Protein AF-A0A2V7FJM3-F1 (afdb_monomer_lite)

Secondary structure (DSSP, 8-state):
-PPPHHHHHHHHHHTT--HHHHHHHTT--HHHHHHHHHTSSPPPHHHHHHHHHHHHH--

pLDDT: mean 96.57, std 6.63, range [54.62, 98.75]

Radius of gyration: 10.31 Å; chains: 1; bounding box: 27×20×23 Å

Sequence (59 aa):
MPMTAKQLRTALKRLGLTQVGAAAKLGVAPRTMRYWVAGERRIPEPVAILLRTWLRERP

Structure (mmCIF, N/CA/C/O backbone):
data_AF-A0A2V7FJM3-F1
#
_entry.id   AF-A0A2V7FJM3-F1
#
loop_
_atom_site.group_PDB
_atom_site.id
_atom_site.type_symbol
_atom_site.label_atom_id
_atom_site.label_alt_id
_atom_site.label_comp_id
_atom_site.label_asym_id
_atom_site.label_entity_id
_atom_site.label_seq_id
_atom_site.pdbx_PDB_ins_code
_atom_site.Ca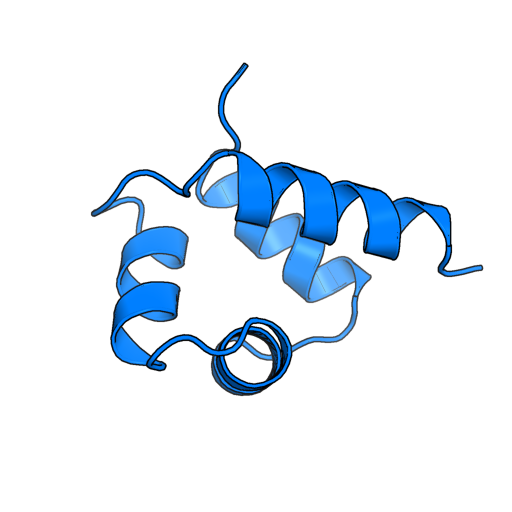rtn_x
_atom_site.Cartn_y
_atom_site.Cartn_z
_atom_site.occupancy
_atom_site.B_iso_or_equiv
_atom_site.auth_seq_id
_atom_site.auth_comp_id
_atom_site.auth_asym_id
_atom_site.auth_atom_id
_atom_site.pdbx_PDB_model_num
ATOM 1 N N . MET A 1 1 ? -2.734 8.193 -14.298 1.00 78.38 1 MET A N 1
ATOM 2 C CA . MET A 1 1 ? -1.290 8.028 -14.012 1.00 78.38 1 MET A CA 1
ATOM 3 C C . MET A 1 1 ? -1.094 6.841 -13.080 1.00 78.38 1 MET A C 1
ATOM 5 O O . MET A 1 1 ? -1.947 6.660 -12.213 1.00 78.38 1 MET A O 1
ATOM 9 N N . PRO A 1 2 ? -0.029 6.038 -13.256 1.00 92.56 2 PRO A N 1
ATOM 10 C CA . PRO A 1 2 ? 0.249 4.893 -12.391 1.00 92.56 2 PRO A CA 1
ATOM 11 C C . PRO A 1 2 ? 0.527 5.348 -10.954 1.00 92.56 2 PRO A C 1
ATOM 13 O O . PRO A 1 2 ? 1.138 6.395 -10.736 1.00 92.56 2 PRO A O 1
ATOM 16 N N . MET A 1 3 ? 0.094 4.556 -9.971 1.00 97.81 3 MET A N 1
ATOM 17 C CA . MET A 1 3 ? 0.417 4.818 -8.568 1.00 97.81 3 MET A CA 1
ATOM 18 C C . MET A 1 3 ? 1.926 4.690 -8.340 1.00 97.81 3 MET A C 1
ATOM 20 O O . MET A 1 3 ? 2.558 3.722 -8.759 1.00 97.81 3 MET A O 1
ATOM 24 N N . THR A 1 4 ? 2.495 5.670 -7.645 1.00 98.44 4 THR A N 1
ATOM 25 C CA . THR A 1 4 ? 3.911 5.699 -7.264 1.00 98.44 4 THR A CA 1
ATOM 26 C C . THR A 1 4 ? 4.145 5.047 -5.901 1.00 98.44 4 THR A C 1
ATOM 28 O O . THR A 1 4 ? 3.244 4.976 -5.063 1.00 98.44 4 THR A O 1
ATOM 31 N N . ALA A 1 5 ? 5.393 4.667 -5.618 1.00 98.56 5 ALA A N 1
ATOM 32 C CA . ALA A 1 5 ? 5.801 4.177 -4.300 1.00 98.56 5 ALA A CA 1
ATOM 33 C C . ALA A 1 5 ? 5.497 5.184 -3.171 1.00 98.56 5 ALA A C 1
ATOM 35 O O . ALA A 1 5 ? 5.076 4.800 -2.080 1.00 98.56 5 ALA A O 1
ATOM 36 N N . LYS A 1 6 ? 5.649 6.492 -3.437 1.00 98.62 6 LYS A N 1
ATOM 37 C CA . LYS A 1 6 ? 5.294 7.558 -2.484 1.00 98.62 6 LYS A CA 1
ATOM 38 C C . LYS A 1 6 ? 3.794 7.553 -2.185 1.00 98.62 6 LYS A C 1
ATOM 40 O O . LYS A 1 6 ? 3.417 7.559 -1.018 1.00 98.62 6 LYS A O 1
ATOM 45 N N . GLN A 1 7 ? 2.953 7.486 -3.219 1.00 98.56 7 GLN A N 1
ATOM 46 C CA . GLN A 1 7 ? 1.497 7.414 -3.058 1.00 98.56 7 GLN A CA 1
ATOM 47 C C . GLN A 1 7 ? 1.062 6.141 -2.326 1.00 98.56 7 GLN A C 1
ATOM 49 O O . GLN A 1 7 ? 0.196 6.223 -1.461 1.00 98.56 7 GLN A O 1
ATOM 54 N N . LEU A 1 8 ? 1.695 4.997 -2.604 1.00 98.62 8 LEU A N 1
ATOM 55 C CA . LEU A 1 8 ? 1.457 3.757 -1.868 1.00 98.62 8 LEU A CA 1
ATOM 56 C C . LEU A 1 8 ? 1.775 3.923 -0.378 1.00 98.62 8 LEU A C 1
ATOM 58 O O . LEU A 1 8 ? 0.919 3.646 0.453 1.00 98.62 8 LEU A O 1
ATOM 62 N N . ARG A 1 9 ? 2.962 4.434 -0.021 1.00 98.69 9 ARG A N 1
ATOM 63 C CA . ARG A 1 9 ? 3.330 4.672 1.389 1.00 98.69 9 ARG A CA 1
ATOM 64 C C . ARG A 1 9 ? 2.330 5.592 2.092 1.00 98.69 9 ARG A C 1
ATOM 66 O O . ARG A 1 9 ? 1.922 5.308 3.216 1.00 98.69 9 ARG A O 1
ATOM 73 N N . THR A 1 10 ? 1.899 6.661 1.424 1.00 98.50 10 THR A N 1
ATOM 74 C CA . THR A 1 10 ? 0.862 7.561 1.943 1.00 98.50 10 TH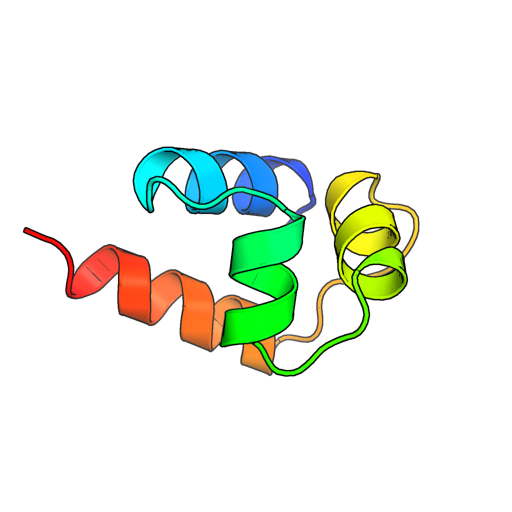R A CA 1
ATOM 75 C C . THR A 1 10 ? -0.480 6.848 2.119 1.00 98.50 10 THR A C 1
ATOM 77 O O . THR A 1 10 ? -1.127 7.038 3.148 1.00 98.50 10 THR A O 1
ATOM 80 N N . ALA A 1 11 ? -0.888 6.012 1.160 1.00 98.06 11 ALA A N 1
ATOM 81 C CA . ALA A 1 11 ? -2.118 5.230 1.242 1.00 98.06 11 ALA A CA 1
ATOM 82 C C . ALA A 1 11 ? -2.083 4.257 2.426 1.00 98.06 11 ALA A C 1
ATOM 84 O O . ALA A 1 11 ? -3.004 4.262 3.235 1.00 98.06 11 ALA A O 1
ATOM 85 N N . LEU A 1 12 ? -0.997 3.492 2.587 1.00 98.38 12 LEU A N 1
ATOM 86 C CA . LEU A 1 12 ? -0.837 2.562 3.708 1.00 98.38 12 LEU A CA 1
ATOM 87 C C . LEU A 1 12 ? -0.911 3.284 5.057 1.00 98.38 12 LEU A C 1
ATOM 89 O O . LEU A 1 12 ? -1.638 2.840 5.942 1.00 98.38 12 LEU A O 1
ATOM 93 N N . LYS A 1 13 ? -0.239 4.438 5.185 1.00 98.31 13 LYS A N 1
ATOM 94 C CA . LYS A 1 13 ? -0.299 5.268 6.397 1.00 98.31 13 LYS A CA 1
ATOM 95 C C . LYS A 1 13 ? -1.727 5.730 6.702 1.00 98.31 13 LYS A C 1
ATOM 97 O O . LYS A 1 13 ? -2.174 5.586 7.833 1.00 98.31 13 LYS A O 1
ATOM 102 N N . ARG A 1 14 ? -2.452 6.254 5.706 1.00 97.94 14 ARG A N 1
ATOM 103 C CA . ARG A 1 14 ? -3.852 6.702 5.865 1.00 97.94 14 ARG A CA 1
ATOM 104 C C . ARG A 1 14 ? -4.804 5.558 6.210 1.00 97.94 14 ARG A C 1
ATOM 106 O O . ARG A 1 14 ? -5.729 5.738 6.989 1.00 97.94 14 ARG A O 1
ATOM 113 N N . LEU A 1 15 ? -4.548 4.375 5.665 1.00 96.75 15 LEU A N 1
ATOM 114 C CA . LEU A 1 15 ? -5.304 3.161 5.951 1.00 96.75 15 LEU A CA 1
ATOM 115 C C . LEU A 1 15 ? -4.872 2.478 7.263 1.00 96.75 15 LEU A C 1
ATOM 117 O O . LEU A 1 15 ? -5.411 1.425 7.600 1.00 96.75 15 LEU A O 1
ATOM 121 N N . GLY A 1 16 ? -3.900 3.018 8.006 1.00 97.62 16 GLY A N 1
ATOM 122 C CA . GLY A 1 16 ? -3.379 2.375 9.217 1.00 97.62 16 GLY A CA 1
ATOM 123 C C . GLY A 1 16 ? -2.844 0.959 8.968 1.00 97.62 16 GLY A C 1
ATOM 124 O O . GLY A 1 16 ? -2.927 0.106 9.847 1.00 97.62 16 GLY A O 1
ATOM 125 N N . LEU A 1 17 ? -2.350 0.680 7.757 1.00 97.75 17 LEU A N 1
ATOM 126 C CA . LEU A 1 17 ? -1.838 -0.630 7.370 1.00 97.75 17 LEU A CA 1
ATOM 127 C C . LEU A 1 17 ? -0.313 -0.657 7.446 1.00 97.75 17 LEU A C 1
ATOM 129 O O . LEU A 1 17 ? 0.376 0.208 6.901 1.00 97.75 17 LEU A O 1
ATOM 133 N N . THR A 1 18 ? 0.223 -1.717 8.045 1.00 98.38 18 THR A N 1
ATOM 134 C CA . THR A 1 18 ? 1.631 -2.087 7.865 1.00 98.38 18 THR A CA 1
ATOM 135 C C . THR A 1 18 ? 1.844 -2.649 6.456 1.00 98.38 18 THR A C 1
ATOM 137 O O . THR A 1 18 ? 0.895 -3.081 5.799 1.00 98.38 18 THR A O 1
ATOM 140 N N . GLN A 1 19 ? 3.092 -2.698 5.977 1.00 98.38 19 GLN A N 1
ATOM 141 C CA . GLN A 1 19 ? 3.390 -3.314 4.674 1.00 98.38 19 GLN A CA 1
ATOM 142 C C . GLN A 1 19 ? 2.958 -4.789 4.634 1.00 98.38 19 GLN A C 1
ATOM 144 O O . GLN A 1 19 ? 2.336 -5.224 3.671 1.00 98.38 19 GLN A O 1
ATOM 149 N N . VAL A 1 20 ? 3.226 -5.54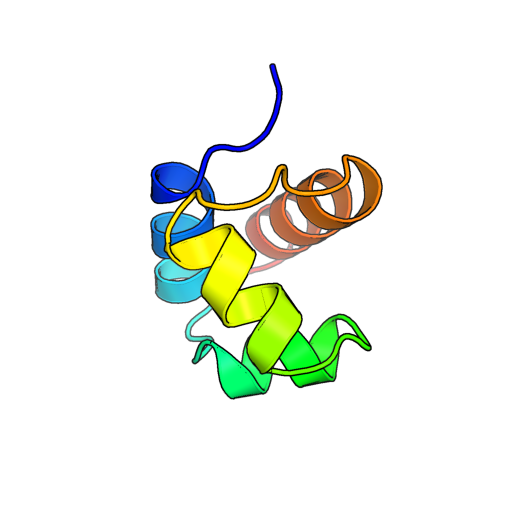8 5.701 1.00 98.25 20 VAL A N 1
ATOM 150 C CA . VAL A 1 20 ? 2.840 -6.966 5.794 1.00 98.25 20 VAL A CA 1
ATOM 151 C C . VAL A 1 20 ? 1.318 -7.121 5.862 1.00 98.25 20 VAL A C 1
ATOM 153 O O . VAL A 1 20 ? 0.762 -7.951 5.150 1.00 98.25 20 VAL A O 1
ATOM 156 N N . GLY A 1 21 ? 0.628 -6.283 6.643 1.00 98.38 21 GLY A N 1
ATOM 157 C CA . GLY A 1 21 ? -0.835 -6.305 6.725 1.00 98.38 21 GLY A CA 1
ATOM 158 C C . GLY A 1 21 ? -1.507 -5.938 5.400 1.00 98.38 21 GLY A C 1
ATOM 159 O O . GLY A 1 21 ? -2.489 -6.562 5.005 1.00 98.38 21 GLY A O 1
ATOM 160 N N . ALA A 1 22 ? -0.950 -4.970 4.671 1.00 98.25 22 ALA A N 1
ATOM 161 C CA . ALA A 1 22 ? -1.409 -4.627 3.331 1.00 98.25 22 ALA A CA 1
ATOM 162 C C . ALA A 1 22 ? -1.160 -5.760 2.329 1.00 98.25 22 ALA A C 1
ATOM 164 O O . ALA A 1 22 ? -2.039 -6.054 1.525 1.00 98.25 22 ALA A O 1
ATOM 165 N N . ALA A 1 23 ? 0.004 -6.415 2.392 1.00 98.69 23 ALA A N 1
ATOM 166 C CA . ALA A 1 23 ? 0.321 -7.561 1.545 1.00 98.69 23 ALA A CA 1
ATOM 167 C C . ALA A 1 23 ? -0.684 -8.705 1.755 1.00 98.69 23 ALA A C 1
ATOM 169 O O . ALA A 1 23 ? -1.247 -9.204 0.784 1.00 98.69 23 ALA A O 1
ATOM 170 N N . ALA A 1 24 ? -0.987 -9.033 3.016 1.00 98.44 24 ALA A N 1
ATOM 171 C CA . ALA A 1 24 ? -1.988 -10.036 3.368 1.00 98.44 24 ALA A CA 1
ATOM 172 C C . ALA A 1 24 ? -3.389 -9.669 2.846 1.00 98.44 24 ALA A C 1
ATOM 174 O O . ALA A 1 24 ? -4.028 -10.486 2.191 1.00 98.44 24 ALA A O 1
ATOM 175 N N . LYS A 1 25 ? -3.849 -8.425 3.058 1.00 97.94 25 LYS A N 1
ATOM 176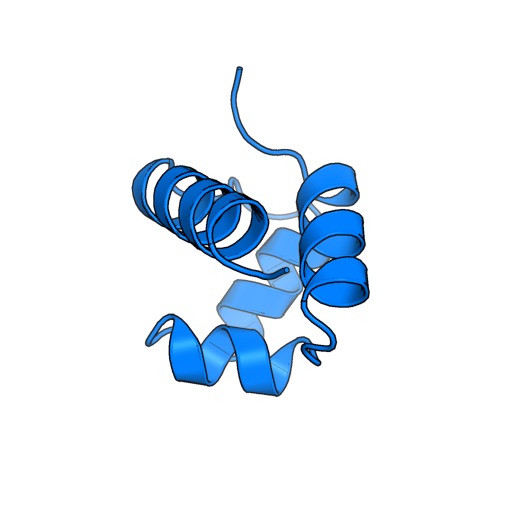 C CA . LYS A 1 25 ? -5.159 -7.962 2.560 1.00 97.94 25 LYS A CA 1
ATOM 177 C C . LYS A 1 25 ? -5.268 -7.950 1.034 1.00 97.94 25 LYS A C 1
ATOM 179 O O . LYS A 1 25 ? -6.359 -8.121 0.507 1.00 97.94 25 LYS A O 1
ATOM 184 N N . LEU A 1 26 ? -4.160 -7.712 0.336 1.00 97.69 26 LEU A N 1
ATOM 185 C CA . LEU A 1 26 ? -4.099 -7.705 -1.1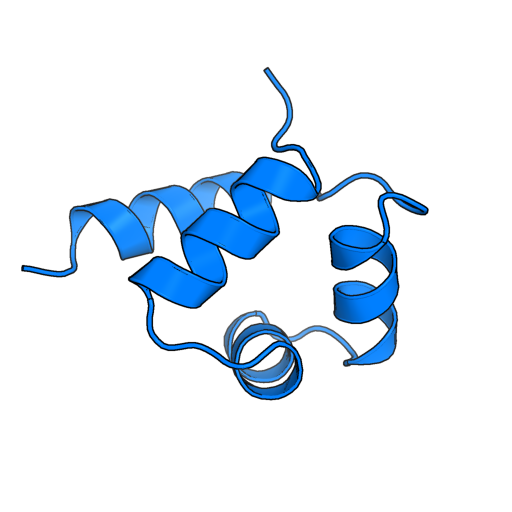27 1.00 97.69 26 LEU A CA 1
ATOM 186 C C . LEU A 1 26 ? -3.815 -9.092 -1.725 1.00 97.69 26 LEU A C 1
ATOM 188 O O . LEU A 1 26 ? -3.759 -9.209 -2.945 1.00 97.69 26 LEU A O 1
ATOM 192 N N . GLY A 1 27 ? -3.605 -10.123 -0.898 1.00 98.12 27 GLY A N 1
ATOM 193 C CA . GLY A 1 27 ? -3.299 -11.475 -1.366 1.00 98.12 27 GLY A CA 1
ATOM 194 C C . GLY A 1 27 ? -1.947 -11.595 -2.076 1.00 98.12 27 GLY A C 1
ATOM 195 O O . GLY A 1 27 ? -1.800 -12.407 -2.984 1.00 98.12 27 GLY A O 1
ATOM 196 N N . VAL A 1 28 ? -0.953 -10.781 -1.700 1.00 98.44 28 VAL A N 1
ATOM 197 C CA . VAL A 1 28 ? 0.395 -10.814 -2.293 1.00 98.44 28 VAL A CA 1
ATOM 198 C C . VAL A 1 28 ? 1.463 -11.143 -1.259 1.00 98.44 28 VAL A C 1
ATOM 200 O O . VAL A 1 28 ? 1.323 -10.857 -0.073 1.00 98.44 28 VAL A O 1
ATO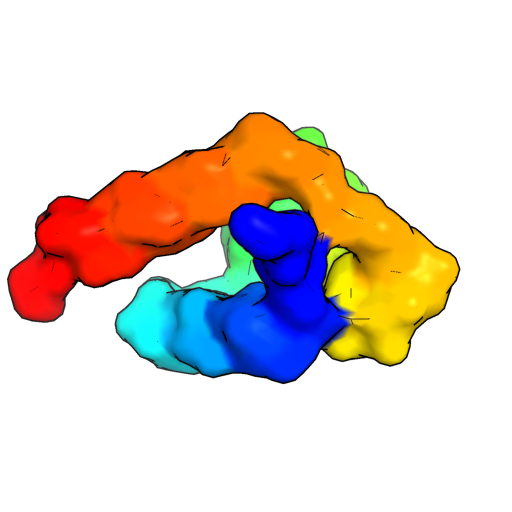M 203 N N . ALA A 1 29 ? 2.586 -11.701 -1.713 1.00 98.56 29 ALA A N 1
ATOM 204 C CA . ALA A 1 29 ? 3.722 -11.964 -0.838 1.00 98.56 29 ALA A CA 1
ATOM 205 C C . ALA A 1 29 ? 4.275 -10.657 -0.217 1.00 98.56 29 ALA A C 1
ATOM 207 O O . ALA A 1 29 ? 4.371 -9.641 -0.917 1.00 98.56 29 ALA A O 1
ATOM 208 N N . PRO A 1 30 ? 4.755 -10.664 1.045 1.00 98.44 30 PRO A N 1
ATOM 209 C CA . PRO A 1 30 ? 5.365 -9.484 1.672 1.00 98.44 30 PRO A CA 1
ATOM 210 C C . PRO A 1 30 ? 6.525 -8.891 0.862 1.00 98.44 30 PRO A C 1
ATOM 212 O O . PRO A 1 30 ? 6.700 -7.674 0.804 1.00 98.44 30 PRO A O 1
ATOM 215 N N . ARG A 1 31 ? 7.290 -9.746 0.169 1.00 98.50 31 ARG A N 1
ATOM 216 C CA . ARG A 1 31 ? 8.373 -9.322 -0.729 1.00 98.50 31 ARG A CA 1
ATOM 217 C C . ARG A 1 31 ? 7.860 -8.479 -1.902 1.00 98.50 31 ARG A C 1
ATOM 219 O O . ARG A 1 31 ? 8.499 -7.495 -2.259 1.00 98.50 31 ARG A O 1
ATOM 226 N N . THR A 1 32 ? 6.701 -8.821 -2.461 1.00 98.62 32 THR A N 1
ATOM 227 C CA . THR A 1 32 ? 6.054 -8.047 -3.530 1.00 98.62 32 THR A CA 1
ATOM 228 C C . THR A 1 32 ? 5.705 -6.643 -3.047 1.00 98.62 32 THR A C 1
ATOM 230 O O . THR A 1 32 ? 6.043 -5.665 -3.710 1.00 98.62 32 THR A O 1
ATOM 233 N N . MET A 1 33 ? 5.117 -6.530 -1.851 1.00 98.69 33 MET A N 1
ATOM 234 C CA . MET A 1 33 ? 4.828 -5.230 -1.241 1.00 98.69 33 MET A CA 1
ATOM 235 C C . MET A 1 33 ? 6.105 -4.421 -0.992 1.00 98.69 33 MET A C 1
ATOM 237 O O . MET A 1 33 ? 6.144 -3.232 -1.301 1.00 98.69 33 MET A O 1
ATOM 241 N N . ARG A 1 34 ? 7.173 -5.061 -0.495 1.00 98.56 34 ARG A N 1
ATOM 242 C CA . ARG A 1 34 ? 8.472 -4.403 -0.296 1.00 98.56 34 ARG A CA 1
ATOM 243 C C . ARG A 1 34 ? 9.006 -3.806 -1.601 1.00 98.56 34 ARG A C 1
ATOM 245 O O . ARG A 1 34 ? 9.420 -2.651 -1.595 1.00 98.56 34 ARG A O 1
ATOM 252 N N . TYR A 1 35 ? 8.936 -4.539 -2.715 1.00 98.75 35 TYR A N 1
ATOM 253 C CA . TYR A 1 35 ? 9.352 -4.031 -4.028 1.00 98.75 35 TYR A CA 1
ATOM 254 C C . TYR A 1 35 ? 8.542 -2.817 -4.487 1.00 98.75 35 TYR A C 1
ATOM 256 O O . TYR A 1 35 ? 9.107 -1.852 -5.000 1.00 98.75 35 TYR A O 1
ATOM 264 N N . TRP A 1 36 ? 7.227 -2.832 -4.276 1.00 98.69 36 TRP A N 1
ATOM 265 C CA . TRP A 1 36 ? 6.367 -1.694 -4.600 1.00 98.69 36 TRP A CA 1
ATOM 266 C C . TRP A 1 36 ? 6.657 -0.474 -3.731 1.00 98.69 36 TRP A C 1
ATOM 268 O O . TRP A 1 36 ? 6.718 0.649 -4.229 1.00 98.69 36 TRP A O 1
ATOM 278 N N . VAL A 1 37 ? 6.863 -0.683 -2.430 1.00 98.44 37 VAL A N 1
ATOM 279 C CA . VAL A 1 37 ? 7.186 0.387 -1.483 1.00 98.44 37 VAL A CA 1
ATOM 280 C C . VAL A 1 37 ? 8.569 0.974 -1.752 1.00 98.44 37 VAL A C 1
ATOM 282 O O . VAL A 1 37 ? 8.742 2.176 -1.567 1.00 98.44 37 VAL A O 1
ATOM 285 N N . ALA A 1 38 ? 9.533 0.174 -2.209 1.00 98.25 38 ALA A N 1
ATOM 286 C CA . ALA A 1 38 ? 10.852 0.644 -2.627 1.00 98.25 38 ALA A CA 1
ATOM 287 C C . ALA A 1 38 ? 10.836 1.342 -4.000 1.00 98.25 38 ALA A C 1
ATOM 289 O O . ALA A 1 38 ? 11.732 2.122 -4.303 1.00 98.25 38 ALA A O 1
ATOM 290 N N . GLY A 1 39 ? 9.802 1.113 -4.817 1.00 98.12 39 GLY A N 1
ATOM 291 C CA . GLY A 1 39 ? 9.741 1.604 -6.197 1.00 98.12 39 GLY A CA 1
ATOM 292 C C . GLY A 1 39 ? 10.559 0.771 -7.188 1.00 98.12 39 GLY A C 1
ATOM 293 O O . GLY A 1 39 ? 10.684 1.158 -8.342 1.00 98.12 39 GLY A O 1
ATOM 294 N N . GLU A 1 40 ? 11.070 -0.385 -6.761 1.00 98.31 40 GLU A N 1
ATOM 295 C CA . GLU A 1 40 ? 11.842 -1.321 -7.589 1.00 98.31 40 GLU A CA 1
ATOM 296 C C . GLU A 1 40 ? 10.968 -2.049 -8.620 1.00 98.31 40 GLU A C 1
ATOM 298 O O . GLU A 1 40 ? 11.458 -2.540 -9.635 1.00 98.31 40 GLU A O 1
ATOM 303 N N . ARG A 1 41 ? 9.656 -2.142 -8.365 1.00 98.12 41 ARG A N 1
ATOM 304 C CA . ARG A 1 41 ? 8.680 -2.704 -9.305 1.00 98.12 41 ARG A CA 1
ATOM 305 C C . ARG A 1 41 ? 7.451 -1.820 -9.415 1.00 98.12 41 ARG A C 1
ATOM 307 O O . ARG A 1 41 ? 6.986 -1.248 -8.429 1.00 98.12 41 ARG A O 1
ATOM 314 N N . ARG A 1 42 ? 6.879 -1.783 -10.621 1.00 97.88 42 ARG A N 1
ATOM 315 C CA . ARG A 1 42 ? 5.603 -1.116 -10.888 1.00 97.88 42 ARG A CA 1
ATOM 316 C C . ARG A 1 42 ? 4.485 -1.754 -10.059 1.00 97.88 42 ARG A C 1
ATOM 318 O O . ARG A 1 42 ? 4.375 -2.978 -9.985 1.00 97.88 42 ARG A O 1
ATOM 325 N N . ILE A 1 43 ? 3.632 -0.907 -9.489 1.00 98.56 43 ILE A N 1
ATOM 326 C CA . ILE A 1 43 ? 2.391 -1.321 -8.832 1.00 98.56 43 ILE A CA 1
ATOM 327 C C . ILE A 1 43 ? 1.368 -1.665 -9.928 1.00 98.56 43 ILE A C 1
ATOM 329 O O . ILE A 1 43 ? 1.103 -0.807 -10.779 1.00 98.56 43 ILE A O 1
ATOM 333 N N . PRO A 1 44 ? 0.796 -2.884 -9.949 1.00 98.19 44 PRO A N 1
ATOM 334 C CA . PRO A 1 44 ? -0.263 -3.232 -10.889 1.00 98.19 44 PRO A CA 1
ATOM 335 C C . PRO A 1 44 ? -1.470 -2.302 -10.735 1.00 98.19 44 PRO A C 1
ATOM 337 O O . PRO A 1 44 ? -1.888 -2.001 -9.616 1.00 98.19 44 PRO A O 1
ATOM 340 N N . GLU A 1 45 ? -2.062 -1.870 -11.850 1.00 98.12 45 GLU A N 1
ATOM 341 C CA . GLU A 1 45 ? -3.202 -0.942 -11.816 1.00 98.12 45 GLU A CA 1
ATOM 342 C C . GLU A 1 45 ? -4.396 -1.466 -10.988 1.00 98.12 45 GLU A C 1
ATOM 344 O O . GLU A 1 45 ? -4.938 -0.676 -10.214 1.00 98.12 45 GLU A O 1
ATOM 349 N N . PRO A 1 46 ? -4.757 -2.770 -11.011 1.00 98.06 46 PRO A N 1
ATOM 350 C CA . PRO A 1 46 ? -5.825 -3.290 -10.151 1.00 98.06 46 PRO A CA 1
ATOM 351 C C . PRO A 1 46 ? -5.579 -3.053 -8.652 1.00 98.06 46 PRO A C 1
ATOM 353 O O . PRO A 1 46 ? -6.489 -2.665 -7.922 1.00 98.06 46 PRO A O 1
ATOM 356 N N . VAL A 1 47 ? -4.330 -3.191 -8.194 1.00 98.19 47 VAL A N 1
ATOM 357 C CA . VAL A 1 47 ? -3.947 -2.920 -6.797 1.00 98.19 47 VAL A CA 1
ATOM 358 C C . VAL A 1 47 ? -4.096 -1.433 -6.479 1.00 98.19 47 VAL A C 1
ATOM 360 O O . VAL A 1 47 ? -4.611 -1.061 -5.425 1.00 98.19 47 VAL A O 1
ATOM 363 N N . ALA A 1 48 ? -3.686 -0.565 -7.407 1.00 98.31 48 ALA A N 1
ATOM 364 C CA . ALA A 1 48 ? -3.821 0.878 -7.252 1.00 98.31 48 ALA A CA 1
ATOM 365 C C . ALA A 1 48 ? -5.289 1.341 -7.223 1.00 98.31 48 ALA A C 1
ATOM 367 O O . ALA A 1 48 ? -5.603 2.311 -6.527 1.00 98.31 48 ALA A O 1
ATOM 368 N N . ILE A 1 49 ? -6.177 0.685 -7.977 1.00 98.06 49 ILE A N 1
ATOM 369 C CA . ILE A 1 49 ? -7.627 0.934 -7.963 1.00 98.06 49 ILE A CA 1
ATOM 370 C C . ILE A 1 49 ? -8.227 0.502 -6.622 1.00 98.06 49 ILE A C 1
ATOM 372 O O . ILE A 1 49 ? -8.969 1.274 -6.008 1.00 98.06 49 ILE A O 1
ATOM 376 N N . LEU A 1 50 ? -7.870 -0.687 -6.133 1.00 97.94 50 LEU A N 1
ATOM 377 C CA . LEU A 1 50 ? -8.380 -1.212 -4.867 1.00 97.94 50 LEU A CA 1
ATOM 378 C C . LEU A 1 50 ? -7.970 -0.329 -3.678 1.00 97.94 50 LEU A C 1
ATOM 380 O O . LEU A 1 50 ? -8.819 0.085 -2.895 1.00 97.94 50 LEU A O 1
ATOM 384 N N . LEU A 1 51 ? -6.697 0.075 -3.608 1.00 97.69 51 LEU A N 1
ATOM 385 C CA . LEU A 1 51 ? -6.209 1.000 -2.577 1.00 97.69 51 LEU A CA 1
ATOM 386 C C . LEU A 1 51 ? -6.920 2.360 -2.615 1.00 97.69 51 LEU A C 1
ATOM 388 O O . LEU A 1 51 ? -7.243 2.918 -1.568 1.00 97.69 51 LEU A O 1
ATOM 392 N N . ARG A 1 52 ? -7.180 2.904 -3.813 1.00 97.56 52 ARG A N 1
ATOM 393 C CA . ARG A 1 52 ? -7.945 4.153 -3.973 1.00 97.56 52 ARG A CA 1
ATOM 394 C C . ARG A 1 52 ? -9.399 4.003 -3.529 1.00 97.56 52 ARG A C 1
ATOM 396 O O . ARG A 1 52 ? -9.977 4.970 -3.051 1.00 97.56 52 ARG A O 1
ATOM 403 N N . THR A 1 53 ? -9.974 2.816 -3.673 1.00 97.88 53 THR A N 1
ATOM 404 C CA . THR A 1 53 ? -11.342 2.523 -3.233 1.00 97.88 53 THR A CA 1
ATOM 405 C C . THR A 1 53 ? -11.415 2.425 -1.712 1.00 97.88 53 THR A C 1
ATOM 407 O O . THR A 1 53 ? -12.196 3.156 -1.114 1.00 97.88 53 THR A O 1
ATOM 410 N N . TRP A 1 54 ? -10.497 1.697 -1.068 1.00 97.06 54 TRP A N 1
ATOM 411 C CA . TRP A 1 54 ? -10.397 1.670 0.400 1.00 97.06 54 TRP A CA 1
ATOM 412 C C . TRP A 1 54 ? -10.187 3.055 1.020 1.00 97.06 54 TRP A C 1
ATOM 414 O O . TRP A 1 54 ? -10.705 3.338 2.093 1.00 97.06 54 TRP A O 1
ATOM 424 N N . LEU A 1 55 ? -9.424 3.929 0.354 1.00 96.44 55 LEU A N 1
ATOM 425 C CA . LEU A 1 55 ? -9.224 5.308 0.808 1.00 96.44 55 LEU A CA 1
ATOM 426 C C . LEU A 1 55 ? -10.489 6.171 0.726 1.00 96.44 55 LEU A C 1
ATOM 428 O O . LEU A 1 55 ? -10.554 7.168 1.434 1.00 96.44 55 LEU A O 1
ATOM 432 N N . ARG A 1 56 ? -11.445 5.836 -0.150 1.00 96.38 56 ARG A N 1
ATOM 433 C CA . ARG A 1 56 ? -12.725 6.551 -0.273 1.00 96.38 56 ARG A CA 1
ATOM 434 C C . ARG A 1 56 ? -13.762 6.068 0.733 1.00 96.38 56 ARG A C 1
ATOM 436 O O . ARG A 1 56 ? -14.559 6.868 1.192 1.00 96.38 56 ARG A O 1
ATOM 443 N N . GLU A 1 57 ? -13.759 4.775 1.041 1.00 93.62 57 GLU A N 1
ATOM 444 C CA . GLU A 1 57 ? -14.756 4.146 1.919 1.00 93.62 57 GLU A CA 1
ATOM 445 C C . GLU A 1 57 ? -14.443 4.297 3.411 1.00 93.62 57 GLU A C 1
ATOM 447 O O . GLU A 1 57 ? -15.291 4.013 4.253 1.00 93.62 57 GLU A O 1
ATOM 452 N N . ARG A 1 58 ? -13.225 4.722 3.759 1.00 78.44 58 ARG A N 1
ATOM 453 C CA . ARG A 1 58 ? -12.839 4.939 5.150 1.00 78.44 58 ARG A CA 1
ATOM 454 C C . ARG A 1 58 ? -13.295 6.339 5.603 1.00 78.44 58 ARG A C 1
ATOM 456 O O . ARG A 1 58 ? -12.825 7.300 4.990 1.00 78.44 58 ARG A O 1
ATOM 463 N N . PRO A 1 59 ? -14.178 6.453 6.616 1.00 54.62 59 PRO A N 1
ATOM 464 C CA . PRO A 1 59 ? -14.593 7.741 7.173 1.00 54.62 59 PRO A CA 1
ATOM 465 C C . PRO A 1 59 ? -13.432 8.475 7.856 1.00 54.62 59 PRO A C 1
ATOM 467 O O . PRO A 1 59 ? -12.482 7.797 8.326 1.00 54.62 59 PRO A O 1
#

Foldseek 3Di:
DFDALVNVVVLCVLLVHDLCRLCVVVVHDSVVSVCRNVRVDGDDVVSVVVSVVSSVPDD